Protein AF-A0A1F9XHT3-F1 (afdb_monomer_lite)

Sequence (88 aa):
MNIIIEGYLNKFVEEFDLDKIEKDINFEKFCHYSILKNELSFFDDNDLNEVSIGKNKGIDGICISVNGHIITNIQAEFFCQFDLKLTA

Radius of gyration: 14.97 Å; chains: 1; bounding box: 38×31×36 Å

Structure (mmCIF, N/CA/C/O backbone):
data_AF-A0A1F9XHT3-F1
#
_entry.id   AF-A0A1F9XHT3-F1
#
loop_
_atom_site.group_PDB
_atom_site.id
_atom_site.type_symbol
_atom_site.label_atom_id
_atom_site.label_alt_id
_atom_site.label_comp_id
_atom_site.label_asym_id
_atom_site.label_entity_id
_atom_site.label_seq_id
_atom_site.pdbx_PDB_ins_code
_atom_site.Cartn_x
_atom_site.Cartn_y
_atom_site.Cartn_z
_atom_site.occupancy
_atom_site.B_iso_or_equiv
_atom_site.auth_seq_id
_atom_site.auth_comp_id
_atom_site.auth_asym_id
_atom_site.auth_atom_id
_atom_site.pdbx_PDB_model_num
ATOM 1 N N . MET A 1 1 ? -7.935 14.105 7.222 1.00 75.50 1 MET A N 1
ATOM 2 C CA . MET A 1 1 ? -8.206 13.274 6.028 1.00 75.50 1 MET A CA 1
ATOM 3 C C . MET A 1 1 ? -9.636 13.530 5.573 1.00 75.50 1 MET A C 1
ATOM 5 O O . MET A 1 1 ? -10.462 13.826 6.425 1.00 75.50 1 MET A O 1
ATOM 9 N N . ASN A 1 2 ? -9.931 13.510 4.272 1.00 93.69 2 ASN A N 1
ATOM 10 C CA . ASN A 1 2 ? -11.311 13.684 3.801 1.00 93.69 2 ASN A CA 1
ATOM 11 C C . ASN A 1 2 ? -12.111 12.375 3.979 1.00 93.69 2 ASN A C 1
ATOM 13 O O . ASN A 1 2 ? -11.530 11.292 3.994 1.00 93.69 2 ASN A O 1
ATOM 17 N N . ILE A 1 3 ? -13.441 12.488 4.062 1.00 95.06 3 ILE A N 1
ATOM 18 C CA . ILE A 1 3 ? -14.352 11.362 4.335 1.00 95.06 3 ILE A CA 1
ATOM 19 C C . ILE A 1 3 ? -14.264 10.219 3.312 1.00 95.06 3 ILE A C 1
ATOM 21 O O . ILE A 1 3 ? -14.509 9.067 3.650 1.00 95.06 3 ILE A O 1
ATOM 25 N N . ILE A 1 4 ? -13.899 10.524 2.064 1.00 95.00 4 ILE A N 1
ATOM 26 C CA . ILE A 1 4 ? -13.770 9.526 0.998 1.00 95.00 4 ILE A CA 1
ATOM 27 C C . ILE A 1 4 ? -12.524 8.675 1.243 1.00 95.00 4 ILE A C 1
ATOM 29 O O . ILE A 1 4 ? -12.622 7.452 1.287 1.00 95.00 4 ILE A O 1
ATOM 33 N N . ILE A 1 5 ? -11.370 9.318 1.451 1.00 93.38 5 ILE A N 1
ATOM 34 C CA . ILE A 1 5 ? -10.105 8.626 1.741 1.00 93.38 5 ILE A CA 1
ATOM 35 C C . ILE A 1 5 ? -10.234 7.816 3.033 1.00 93.38 5 ILE A C 1
ATOM 37 O O . ILE A 1 5 ? -9.802 6.673 3.092 1.00 93.38 5 ILE A O 1
ATOM 41 N N . GLU A 1 6 ? -10.887 8.377 4.050 1.00 94.56 6 GLU A N 1
ATOM 42 C CA . GLU A 1 6 ? -11.138 7.675 5.308 1.00 94.56 6 GLU A CA 1
ATOM 43 C C . GLU A 1 6 ? -12.043 6.450 5.129 1.00 94.56 6 GLU A C 1
ATOM 45 O O . GLU A 1 6 ? -11.769 5.399 5.701 1.00 94.56 6 GLU A O 1
ATOM 50 N N . GLY A 1 7 ? -13.064 6.539 4.274 1.00 96.25 7 GLY A N 1
ATOM 51 C CA . GLY A 1 7 ? -13.894 5.393 3.911 1.00 96.25 7 GLY A CA 1
ATOM 52 C C . GLY A 1 7 ? -13.113 4.281 3.205 1.00 96.25 7 GLY A C 1
ATOM 53 O O . GLY A 1 7 ? -13.323 3.109 3.514 1.00 96.25 7 GLY A O 1
ATOM 54 N N . TYR A 1 8 ? -12.205 4.626 2.287 1.00 95.56 8 TYR A N 1
ATOM 55 C CA . TYR A 1 8 ? -11.350 3.638 1.620 1.00 95.56 8 TYR A CA 1
ATOM 56 C C . TYR A 1 8 ? -10.331 3.016 2.571 1.00 95.56 8 TYR A C 1
ATOM 58 O O . TYR A 1 8 ? -10.193 1.796 2.580 1.00 95.56 8 TYR A O 1
ATOM 66 N N . LEU A 1 9 ? -9.686 3.825 3.416 1.00 95.19 9 LEU A N 1
ATOM 67 C CA . LEU A 1 9 ? -8.746 3.328 4.416 1.00 95.19 9 LEU A CA 1
ATOM 68 C C . LEU A 1 9 ? -9.424 2.358 5.388 1.00 95.19 9 LEU A C 1
ATOM 70 O O . LEU A 1 9 ? -8.873 1.306 5.678 1.00 95.19 9 LEU A O 1
ATOM 74 N N . ASN A 1 10 ? -10.627 2.680 5.869 1.00 95.31 10 ASN A N 1
ATOM 75 C CA . ASN A 1 10 ? -11.344 1.803 6.795 1.00 95.31 10 ASN A CA 1
ATOM 76 C C . ASN A 1 10 ? -11.687 0.453 6.155 1.00 95.31 10 ASN A C 1
ATOM 78 O O . ASN A 1 10 ? -11.514 -0.577 6.797 1.00 95.31 10 ASN A O 1
ATOM 82 N N . LYS A 1 11 ? -12.121 0.453 4.888 1.00 95.19 11 LYS A N 1
ATOM 83 C CA . LYS A 1 11 ? -12.360 -0.789 4.139 1.00 95.19 11 LYS A CA 1
ATOM 84 C C . LYS A 1 11 ? -11.082 -1.599 3.972 1.00 95.19 11 LYS A C 1
ATOM 86 O O . LYS A 1 11 ? -11.103 -2.791 4.223 1.00 95.19 11 LYS A O 1
ATOM 91 N N . PHE A 1 12 ? -9.985 -0.941 3.605 1.00 93.25 12 PHE A N 1
ATOM 92 C CA . PHE A 1 12 ? -8.677 -1.573 3.476 1.00 93.25 12 PHE A CA 1
ATOM 93 C C . PHE A 1 12 ? -8.224 -2.214 4.797 1.00 93.25 12 PHE A C 1
ATOM 95 O O . PHE A 1 12 ? -7.840 -3.373 4.827 1.00 93.25 12 PHE A O 1
ATOM 102 N N . VAL A 1 13 ? -8.339 -1.496 5.915 1.00 94.44 13 VAL A N 1
ATOM 103 C CA . VAL A 1 13 ? -7.993 -2.024 7.244 1.00 94.44 13 VAL A CA 1
ATOM 104 C C . VAL A 1 13 ? -8.840 -3.243 7.615 1.00 94.44 13 VAL A C 1
ATOM 106 O O . VAL A 1 13 ? -8.325 -4.175 8.220 1.00 94.44 13 VAL A O 1
ATOM 109 N N . GLU A 1 14 ? -10.122 -3.256 7.249 1.00 94.56 14 GLU A N 1
ATOM 110 C CA . GLU A 1 14 ? -11.013 -4.397 7.491 1.00 94.56 14 GLU A CA 1
ATOM 111 C C . GLU A 1 14 ? -10.727 -5.588 6.571 1.00 94.56 14 GLU A C 1
ATOM 113 O O . GLU A 1 14 ? -10.754 -6.725 7.029 1.00 94.56 14 GLU A O 1
ATOM 118 N N . GLU A 1 15 ? -10.443 -5.340 5.294 1.00 92.44 15 GLU A N 1
ATOM 119 C CA . GLU A 1 15 ? -10.152 -6.370 4.289 1.00 92.44 15 GLU A CA 1
ATOM 120 C C . GLU A 1 15 ? -8.851 -7.123 4.593 1.00 92.44 15 GLU A C 1
ATOM 122 O O . GLU A 1 15 ? -8.790 -8.338 4.425 1.00 92.44 15 GLU A O 1
ATOM 127 N N . PHE A 1 16 ? -7.847 -6.412 5.108 1.00 90.06 16 PHE A N 1
ATOM 128 C CA . PHE A 1 16 ? -6.534 -6.961 5.452 1.00 90.06 16 PHE A CA 1
ATOM 129 C C . PHE A 1 16 ? -6.384 -7.335 6.937 1.00 90.06 16 PHE A C 1
ATOM 131 O O . PHE A 1 16 ? -5.276 -7.651 7.367 1.00 90.06 16 PHE A O 1
ATOM 138 N N . ASP A 1 17 ? -7.470 -7.284 7.718 1.00 91.19 17 ASP A N 1
ATOM 139 C CA . ASP A 1 17 ? -7.493 -7.582 9.163 1.00 91.19 17 ASP A CA 1
ATOM 140 C C . ASP A 1 17 ? -6.384 -6.852 9.957 1.00 91.19 17 ASP A C 1
ATOM 142 O O . ASP A 1 17 ? -5.682 -7.423 10.793 1.00 91.19 17 ASP A O 1
ATOM 146 N N . LEU A 1 18 ? -6.184 -5.563 9.654 1.00 90.44 18 LEU A N 1
ATOM 147 C CA . LEU A 1 18 ? -5.142 -4.732 10.266 1.00 90.44 18 LEU A CA 1
ATOM 148 C C . LEU A 1 18 ? -5.614 -4.110 11.590 1.00 90.44 18 LEU A C 1
ATOM 150 O O . LEU A 1 18 ? -6.798 -3.820 11.790 1.00 90.44 18 LEU A O 1
ATOM 154 N N . ASP A 1 19 ? -4.668 -3.814 12.486 1.00 91.38 19 ASP A N 1
ATOM 155 C CA . ASP A 1 19 ? -4.974 -3.129 13.744 1.00 91.38 19 ASP A CA 1
ATOM 156 C C . ASP A 1 19 ? -5.449 -1.691 13.478 1.00 91.38 19 ASP A C 1
ATOM 158 O O . ASP A 1 19 ? -4.700 -0.834 13.005 1.00 91.38 19 ASP A O 1
ATOM 162 N N . LYS A 1 20 ? -6.707 -1.404 13.828 1.00 89.06 20 LYS A N 1
ATOM 163 C CA . LYS A 1 20 ? -7.348 -0.090 13.658 1.00 89.06 20 LYS A CA 1
ATOM 164 C C . LYS A 1 20 ? -6.670 1.027 14.464 1.00 89.06 20 LYS A C 1
ATOM 166 O O . LYS A 1 20 ? -6.893 2.199 14.156 1.00 89.06 20 LYS A O 1
ATOM 171 N N . ILE A 1 21 ? -5.873 0.694 15.482 1.00 91.12 21 ILE A N 1
ATOM 172 C CA . ILE A 1 21 ? -5.134 1.665 16.303 1.00 91.12 21 ILE A CA 1
ATOM 173 C C . ILE A 1 21 ? -3.989 2.298 15.497 1.00 91.12 21 ILE A C 1
ATOM 175 O O . ILE A 1 21 ? -3.709 3.488 15.654 1.00 91.12 21 ILE A O 1
ATOM 179 N N . GLU A 1 22 ? -3.374 1.553 14.578 1.00 89.31 22 GLU A N 1
ATOM 180 C CA . GLU A 1 22 ? -2.200 1.984 13.809 1.00 89.31 22 GLU A CA 1
ATOM 181 C C . GLU A 1 22 ? -2.568 2.786 12.545 1.00 89.31 22 GLU A C 1
ATOM 183 O O . GLU A 1 22 ? -2.110 2.501 11.440 1.00 89.31 22 GLU A O 1
ATOM 188 N N . LYS A 1 23 ? -3.417 3.813 12.683 1.00 89.44 23 LYS A N 1
ATOM 189 C CA . LYS A 1 23 ? -3.993 4.550 11.539 1.00 89.44 23 LYS A CA 1
ATOM 190 C C . LYS A 1 23 ? -2.952 5.112 10.564 1.00 89.44 23 LYS A C 1
ATOM 192 O O . LYS A 1 23 ? -3.161 5.013 9.358 1.00 89.44 23 LYS A O 1
ATOM 197 N N . ASP A 1 24 ? -1.865 5.691 11.069 1.00 87.31 24 ASP A N 1
ATOM 198 C CA . ASP A 1 24 ? -0.830 6.308 10.229 1.00 87.31 24 ASP A CA 1
ATOM 199 C C . ASP A 1 24 ? -0.073 5.245 9.415 1.00 87.31 24 ASP A C 1
ATOM 201 O O . ASP A 1 24 ? 0.064 5.370 8.201 1.00 87.31 24 ASP A O 1
ATOM 205 N N . ILE A 1 25 ? 0.304 4.136 10.059 1.00 86.50 25 ILE A N 1
ATOM 206 C CA . ILE A 1 25 ? 0.946 2.983 9.410 1.00 86.50 25 ILE A CA 1
ATOM 207 C C . ILE A 1 25 ? 0.014 2.355 8.368 1.00 86.50 25 ILE A C 1
ATOM 209 O O . ILE A 1 25 ? 0.427 2.048 7.250 1.00 86.50 25 ILE A O 1
ATOM 213 N N . ASN A 1 26 ? -1.260 2.178 8.713 1.00 90.25 26 ASN A N 1
ATOM 214 C CA . ASN A 1 26 ? -2.249 1.626 7.795 1.00 90.25 26 ASN A CA 1
ATOM 215 C C . ASN A 1 26 ? -2.477 2.539 6.593 1.00 90.25 26 ASN A C 1
ATOM 217 O O . ASN A 1 26 ? -2.710 2.048 5.492 1.00 90.25 26 ASN A O 1
ATOM 221 N N . PHE A 1 27 ? -2.400 3.855 6.789 1.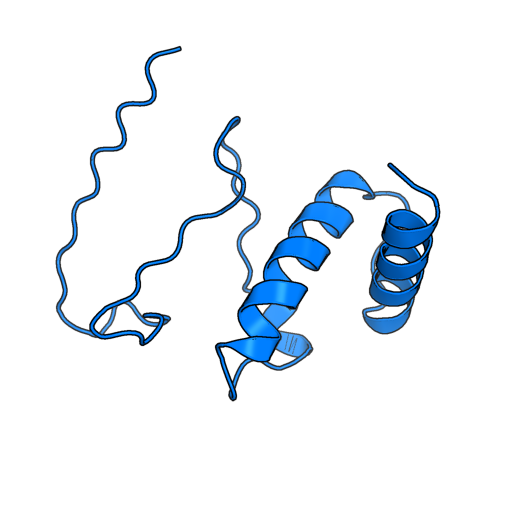00 89.88 27 PHE A N 1
ATOM 222 C CA . PHE A 1 27 ? -2.493 4.811 5.697 1.00 89.88 27 PHE A CA 1
ATOM 223 C C . PHE A 1 27 ? -1.302 4.696 4.739 1.00 89.88 27 PHE A C 1
ATOM 225 O O . PHE A 1 27 ? -1.507 4.685 3.526 1.00 89.88 27 PHE A O 1
ATOM 232 N N . GLU A 1 28 ? -0.080 4.527 5.251 1.00 85.81 28 GLU A N 1
ATOM 233 C CA . GLU A 1 28 ? 1.094 4.266 4.406 1.00 85.81 28 GLU A CA 1
ATOM 234 C C . GLU A 1 28 ? 0.956 2.951 3.627 1.00 85.81 28 GLU A C 1
ATOM 236 O O . GLU A 1 28 ? 1.115 2.931 2.403 1.00 85.81 28 GLU A O 1
ATOM 241 N N . LYS A 1 29 ? 0.566 1.864 4.306 1.00 86.56 29 LYS A N 1
ATOM 242 C CA . LYS A 1 29 ? 0.290 0.566 3.666 1.00 86.56 29 LYS A CA 1
ATOM 243 C C . LYS A 1 29 ? -0.782 0.678 2.580 1.00 86.56 29 LYS A C 1
ATOM 245 O O . LYS A 1 29 ? -0.599 0.141 1.491 1.00 86.56 29 LYS A O 1
ATOM 250 N N . PHE A 1 30 ? -1.862 1.412 2.844 1.00 89.50 30 PHE A N 1
ATOM 251 C CA . PHE A 1 30 ? -2.938 1.668 1.886 1.00 89.50 30 PHE A CA 1
ATOM 252 C C . PHE A 1 30 ? -2.437 2.406 0.637 1.00 89.50 30 PHE A C 1
ATOM 254 O O . PHE A 1 30 ? -2.763 2.012 -0.488 1.00 89.50 30 PHE A O 1
ATOM 261 N N . CYS A 1 31 ? -1.632 3.457 0.816 1.00 86.12 31 CYS A N 1
ATOM 262 C CA . CYS A 1 31 ? -1.044 4.211 -0.289 1.00 86.12 31 CYS A CA 1
ATOM 263 C C . CYS A 1 31 ? -0.146 3.323 -1.156 1.00 86.12 31 CYS A C 1
ATOM 265 O O . CYS A 1 31 ? -0.298 3.304 -2.378 1.00 86.12 31 CYS A O 1
ATOM 267 N N . HIS A 1 32 ? 0.744 2.548 -0.533 1.00 82.62 32 HIS A N 1
ATOM 268 C CA . HIS A 1 32 ? 1.618 1.627 -1.254 1.00 82.62 32 HIS A CA 1
ATOM 269 C C . HIS A 1 32 ? 0.834 0.535 -1.979 1.00 82.62 32 HIS A C 1
ATOM 271 O O . HIS A 1 32 ? 1.041 0.341 -3.175 1.00 82.62 32 HIS A O 1
ATOM 277 N N . TYR A 1 33 ? -0.114 -0.118 -1.304 1.00 85.31 33 TYR A N 1
ATOM 278 C CA . TYR A 1 33 ? -0.964 -1.145 -1.906 1.00 85.31 33 TYR A CA 1
ATOM 279 C C . TYR A 1 33 ? -1.711 -0.615 -3.137 1.00 85.31 33 TYR A C 1
ATOM 281 O O . TYR A 1 33 ? -1.702 -1.245 -4.192 1.00 85.31 33 TYR A O 1
ATOM 289 N N . SER A 1 34 ? -2.293 0.584 -3.037 1.00 84.56 34 SER A N 1
ATOM 290 C CA . SER A 1 34 ? -3.061 1.203 -4.128 1.00 84.56 34 SER A CA 1
ATOM 291 C C . SER A 1 34 ? -2.228 1.464 -5.389 1.00 84.56 34 SER A C 1
ATOM 293 O O . SER A 1 34 ? -2.770 1.471 -6.496 1.00 84.56 34 SER A O 1
ATOM 295 N N . ILE A 1 35 ? -0.919 1.684 -5.234 1.00 80.38 35 ILE A N 1
ATOM 296 C CA . ILE A 1 35 ? 0.017 1.862 -6.351 1.00 80.38 35 ILE A CA 1
ATOM 297 C C . ILE A 1 35 ? 0.475 0.491 -6.858 1.00 80.38 35 ILE A C 1
ATOM 299 O O . ILE A 1 35 ? 0.336 0.182 -8.040 1.00 80.38 35 ILE A O 1
ATOM 303 N N . LEU A 1 36 ? 0.989 -0.349 -5.959 1.00 79.75 36 LEU A N 1
ATOM 304 C CA . LEU A 1 36 ? 1.643 -1.607 -6.309 1.00 79.75 36 LEU A CA 1
ATOM 305 C C . LEU A 1 36 ? 0.673 -2.624 -6.907 1.00 79.75 36 LEU A C 1
ATOM 307 O O . LEU A 1 36 ? 1.029 -3.263 -7.888 1.00 79.75 36 LEU A O 1
ATOM 311 N N . LYS A 1 37 ? -0.564 -2.728 -6.408 1.00 79.44 37 LYS A N 1
ATOM 312 C CA . LYS A 1 37 ? -1.556 -3.687 -6.927 1.00 79.44 37 LYS A CA 1
ATOM 313 C C . LYS A 1 37 ? -1.874 -3.475 -8.410 1.00 79.44 37 LYS A C 1
ATOM 315 O O . LYS A 1 37 ? -2.166 -4.431 -9.122 1.00 79.44 37 LYS A O 1
ATOM 320 N N . ASN A 1 38 ? -1.824 -2.225 -8.873 1.00 76.38 38 ASN A N 1
ATOM 321 C CA . ASN A 1 38 ? -2.103 -1.881 -10.267 1.00 76.38 38 ASN A CA 1
ATOM 322 C C . ASN A 1 38 ? -0.892 -2.096 -11.183 1.00 76.38 38 ASN A C 1
ATOM 324 O O . ASN A 1 38 ? -1.063 -2.430 -12.353 1.00 76.38 38 ASN A O 1
ATOM 328 N N . GLU A 1 39 ? 0.320 -1.916 -10.659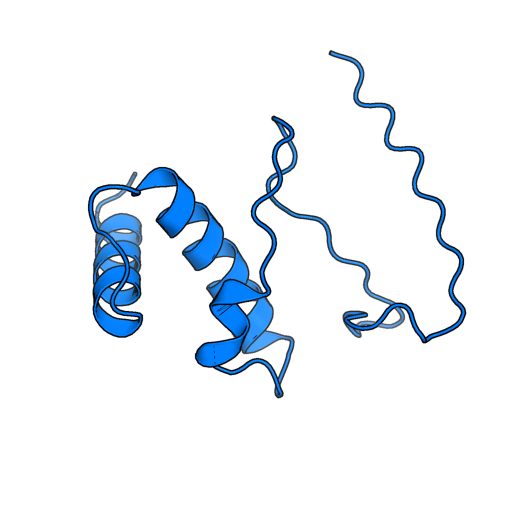 1.00 74.75 39 GLU A N 1
ATOM 329 C CA . GLU A 1 39 ? 1.559 -1.970 -11.444 1.00 74.75 39 GLU A CA 1
ATOM 330 C C . GLU A 1 39 ? 2.235 -3.352 -11.408 1.00 74.75 39 GLU A C 1
ATOM 332 O O . GLU A 1 39 ? 2.934 -3.747 -12.343 1.00 74.75 39 GLU A O 1
ATOM 337 N N . LEU A 1 40 ? 2.018 -4.118 -10.338 1.00 74.06 40 LEU A N 1
ATOM 338 C CA . LEU A 1 40 ? 2.620 -5.423 -10.095 1.00 74.06 40 LEU A CA 1
ATOM 339 C C . LEU A 1 40 ? 1.543 -6.505 -10.130 1.00 74.06 40 LEU A C 1
ATOM 341 O O . LEU A 1 40 ? 0.909 -6.824 -9.131 1.00 74.06 40 LEU A O 1
ATOM 345 N N . SER A 1 41 ? 1.376 -7.123 -11.296 1.00 70.75 41 SER A N 1
ATOM 346 C CA . SER A 1 41 ? 0.408 -8.214 -11.507 1.00 70.75 41 SER A CA 1
ATOM 347 C C . SER A 1 41 ? 0.590 -9.437 -10.592 1.00 70.75 41 SER A C 1
ATOM 349 O O . SER A 1 41 ? -0.338 -10.232 -10.460 1.00 70.75 41 SER A O 1
ATOM 351 N N . PHE A 1 42 ? 1.762 -9.596 -9.974 1.00 71.62 42 PHE A N 1
ATOM 352 C CA . PHE A 1 42 ? 2.071 -10.665 -9.022 1.00 71.62 42 PHE A CA 1
ATOM 353 C C . PHE A 1 42 ? 1.913 -10.250 -7.556 1.00 71.62 42 PHE A C 1
ATOM 355 O O . PHE A 1 42 ? 2.053 -11.112 -6.702 1.00 71.62 42 PHE A O 1
ATOM 362 N N . PHE A 1 43 ? 1.656 -8.969 -7.273 1.00 72.50 43 PHE A N 1
ATOM 363 C CA . PHE A 1 43 ? 1.524 -8.473 -5.908 1.00 72.50 43 PHE A CA 1
ATOM 364 C C . PHE A 1 43 ? 0.167 -8.895 -5.341 1.00 72.50 43 PHE A C 1
ATOM 366 O O . PHE A 1 43 ? -0.902 -8.416 -5.758 1.00 72.50 43 PHE A O 1
ATOM 373 N N . ASP A 1 44 ? 0.210 -9.857 -4.431 1.00 71.06 44 ASP A N 1
ATOM 374 C CA . ASP A 1 44 ? -0.969 -10.403 -3.784 1.00 71.06 44 ASP A CA 1
ATOM 375 C C . ASP A 1 44 ? -1.215 -9.750 -2.418 1.00 71.06 44 ASP A C 1
ATOM 377 O O . ASP A 1 44 ? -0.519 -8.831 -1.986 1.00 71.06 44 ASP A O 1
ATOM 381 N N . ASP A 1 45 ? -2.292 -10.168 -1.764 1.00 70.12 45 ASP A N 1
ATOM 382 C CA . ASP A 1 45 ? -2.707 -9.560 -0.505 1.00 70.12 45 ASP A CA 1
ATOM 383 C C . ASP A 1 45 ? -1.792 -9.987 0.667 1.00 70.12 45 ASP A C 1
ATOM 385 O O . ASP A 1 45 ? -1.721 -9.299 1.687 1.00 70.12 45 ASP A O 1
ATOM 389 N N . ASN A 1 46 ? -1.040 -11.084 0.510 1.00 69.06 46 ASN A N 1
ATOM 390 C CA . ASN A 1 46 ? -0.068 -11.582 1.487 1.00 69.06 46 ASN A CA 1
ATOM 391 C C . ASN A 1 46 ? 1.245 -10.783 1.445 1.00 69.06 46 ASN A C 1
ATOM 393 O O . ASN A 1 46 ? 1.916 -10.654 2.475 1.00 69.06 46 ASN A O 1
ATOM 397 N N . ASP A 1 47 ? 1.569 -10.193 0.294 1.00 69.31 47 ASP A N 1
ATOM 398 C CA . ASP A 1 47 ? 2.771 -9.379 0.080 1.00 69.31 47 ASP A CA 1
ATOM 399 C C . ASP A 1 47 ? 2.709 -8.010 0.784 1.00 69.31 47 ASP A C 1
ATOM 401 O O . ASP A 1 47 ? 3.704 -7.284 0.855 1.00 69.31 47 ASP A O 1
ATOM 405 N N . LEU A 1 48 ? 1.561 -7.635 1.368 1.00 74.31 48 LEU A N 1
ATOM 406 C CA . LEU A 1 48 ? 1.405 -6.355 2.066 1.00 74.31 48 LEU A CA 1
ATOM 407 C C . LEU A 1 48 ? 2.413 -6.181 3.215 1.00 74.31 48 LEU A C 1
ATOM 409 O O . LEU A 1 48 ? 2.845 -5.066 3.505 1.00 74.31 48 LEU A O 1
ATOM 413 N N . ASN A 1 49 ? 2.813 -7.279 3.858 1.00 69.62 49 ASN A N 1
ATOM 414 C CA . ASN A 1 49 ? 3.813 -7.253 4.927 1.00 69.62 49 ASN A CA 1
ATOM 415 C C . ASN A 1 49 ? 5.250 -7.078 4.412 1.00 69.62 49 ASN A C 1
ATOM 417 O O . ASN A 1 49 ? 6.132 -6.724 5.195 1.00 69.62 49 ASN A O 1
ATOM 421 N N . GLU A 1 50 ? 5.492 -7.297 3.119 1.00 68.00 50 GLU A N 1
ATOM 422 C CA . GLU A 1 50 ? 6.789 -7.055 2.477 1.00 68.00 50 GLU A CA 1
ATOM 423 C C . GLU A 1 50 ? 6.975 -5.581 2.093 1.00 68.00 50 GLU A C 1
ATOM 425 O O . GLU A 1 50 ? 8.097 -5.117 1.864 1.00 68.00 50 GLU A O 1
ATOM 430 N N . VAL A 1 51 ? 5.883 -4.813 2.074 1.00 69.44 51 VAL A N 1
ATOM 431 C CA . VAL A 1 51 ? 5.920 -3.375 1.834 1.00 69.44 51 VAL A CA 1
ATOM 432 C C . VAL A 1 51 ? 6.546 -2.674 3.035 1.00 69.44 51 VAL A C 1
ATOM 434 O O . VAL A 1 51 ? 5.934 -2.493 4.089 1.00 69.44 51 VAL A O 1
ATOM 437 N N . SER A 1 52 ? 7.788 -2.238 2.852 1.00 66.94 52 SER A N 1
ATOM 438 C CA . SER A 1 52 ? 8.507 -1.458 3.852 1.00 66.94 52 SER A CA 1
ATOM 439 C C . SER A 1 52 ? 7.888 -0.068 4.009 1.00 66.94 52 SER A C 1
ATOM 441 O O . SER A 1 52 ? 7.914 0.752 3.093 1.00 66.94 52 SER A O 1
ATOM 443 N N . ILE A 1 53 ? 7.374 0.195 5.205 1.00 68.38 53 ILE A N 1
ATOM 444 C CA . ILE A 1 53 ? 7.078 1.530 5.725 1.00 68.38 53 ILE A CA 1
ATOM 445 C C . ILE A 1 53 ? 8.388 2.070 6.318 1.00 68.38 53 ILE A C 1
ATOM 447 O O . ILE A 1 53 ? 8.940 1.524 7.277 1.00 68.38 53 ILE A O 1
ATOM 451 N N . GLY A 1 54 ? 9.011 3.043 5.659 1.00 65.31 54 GLY A N 1
ATOM 452 C CA . GLY A 1 54 ? 10.327 3.544 6.062 1.00 65.31 54 GLY A CA 1
ATOM 453 C C . GLY A 1 54 ? 10.345 4.108 7.494 1.00 65.31 54 GLY A C 1
ATOM 454 O O . GLY A 1 54 ? 9.319 4.372 8.105 1.00 65.31 54 GLY A O 1
ATOM 455 N N . LYS A 1 55 ? 11.540 4.339 8.057 1.00 65.19 55 LYS A N 1
ATOM 456 C CA . LYS A 1 55 ? 11.695 5.036 9.359 1.00 65.19 55 LYS A CA 1
ATOM 457 C C . LYS A 1 55 ? 12.038 6.523 9.224 1.00 65.19 55 LYS A C 1
ATOM 459 O O . LYS A 1 55 ? 12.114 7.234 10.226 1.00 65.19 55 LYS A O 1
ATOM 464 N N . ASN A 1 56 ? 12.322 6.978 8.004 1.00 64.81 56 ASN A N 1
ATOM 465 C CA . ASN A 1 56 ? 12.827 8.319 7.733 1.00 64.81 56 ASN A CA 1
ATOM 466 C C . ASN A 1 56 ? 11.677 9.270 7.410 1.00 64.81 56 ASN A C 1
ATOM 468 O O . ASN A 1 56 ? 10.757 8.918 6.686 1.00 64.81 56 ASN A 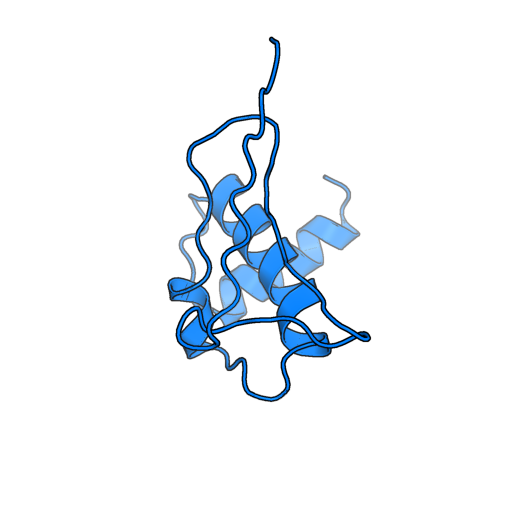O 1
ATOM 472 N N . LYS A 1 57 ? 11.754 10.498 7.923 1.00 61.53 57 LYS A N 1
ATOM 473 C CA . LYS A 1 57 ? 10.734 11.523 7.686 1.00 61.53 57 LYS A CA 1
ATOM 474 C C . LYS A 1 57 ? 10.941 12.183 6.325 1.00 61.53 57 LYS A C 1
ATOM 476 O O . LYS A 1 57 ? 12.062 12.572 6.003 1.00 61.53 57 LYS A O 1
ATOM 481 N N . GLY A 1 58 ? 9.854 12.370 5.579 1.00 63.06 58 GLY A N 1
ATOM 482 C CA . GLY A 1 58 ? 9.825 13.165 4.345 1.00 63.06 58 GLY A CA 1
ATOM 483 C C . GLY A 1 58 ? 9.920 12.369 3.042 1.00 63.06 58 GLY A C 1
ATOM 484 O O . GLY A 1 58 ? 9.750 12.960 1.980 1.00 63.06 58 GLY A O 1
ATOM 485 N N . ILE A 1 59 ? 10.155 11.055 3.108 1.00 67.94 59 ILE A N 1
ATOM 486 C CA . ILE A 1 59 ? 10.006 10.136 1.974 1.00 67.94 59 IL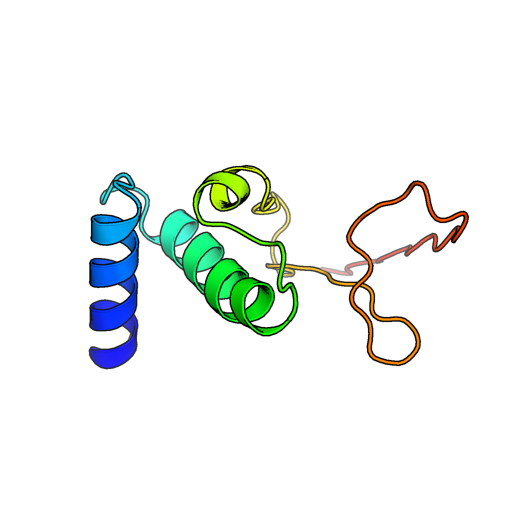E A CA 1
ATOM 487 C C . ILE A 1 59 ? 9.207 8.933 2.468 1.00 67.94 59 ILE A C 1
ATOM 489 O O . ILE A 1 59 ? 9.750 8.099 3.189 1.00 67.94 59 ILE A O 1
ATOM 493 N N . ASP A 1 60 ? 7.944 8.850 2.056 1.00 65.75 60 ASP A N 1
ATOM 494 C CA . ASP A 1 60 ? 7.038 7.774 2.478 1.00 65.75 60 ASP A CA 1
ATOM 495 C C . ASP A 1 60 ? 7.255 6.490 1.647 1.00 65.75 60 ASP A C 1
ATOM 497 O O . ASP A 1 60 ? 7.026 5.391 2.139 1.00 65.75 60 ASP A O 1
ATOM 501 N N . GLY A 1 61 ? 7.811 6.606 0.428 1.00 67.81 61 GLY A N 1
ATOM 502 C CA . GLY A 1 61 ? 8.190 5.471 -0.421 1.00 67.81 61 GLY A CA 1
ATOM 503 C C . GLY A 1 61 ? 9.114 5.853 -1.586 1.00 67.81 61 GLY A 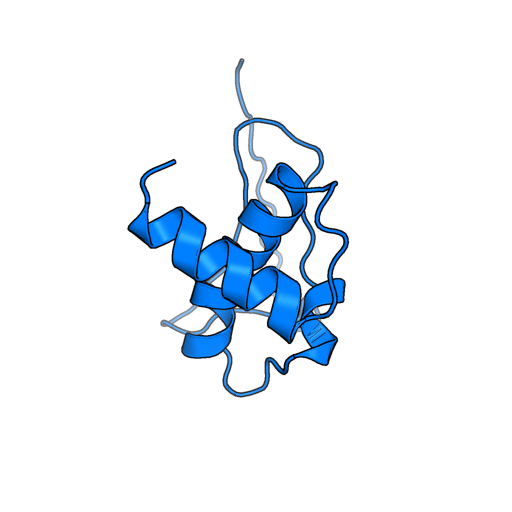C 1
ATOM 504 O O . GLY A 1 61 ? 9.089 6.984 -2.076 1.00 67.81 61 GLY A O 1
ATOM 505 N N . ILE A 1 62 ? 9.943 4.906 -2.042 1.00 73.88 62 ILE A N 1
ATOM 506 C CA . ILE A 1 62 ? 10.787 5.037 -3.241 1.00 73.88 62 ILE A CA 1
ATOM 507 C C . ILE A 1 62 ? 10.604 3.814 -4.140 1.00 73.88 62 ILE A C 1
ATOM 509 O O . ILE A 1 62 ? 10.575 2.682 -3.665 1.00 73.88 62 ILE A O 1
ATOM 513 N N . CYS A 1 63 ? 10.495 4.044 -5.446 1.00 74.06 63 CYS A N 1
ATOM 514 C CA . CYS A 1 63 ? 10.349 3.000 -6.453 1.00 74.06 63 CYS A CA 1
ATOM 515 C C . CYS A 1 63 ? 11.287 3.285 -7.628 1.00 74.06 63 CYS A C 1
ATOM 517 O O . CYS A 1 63 ? 11.455 4.437 -8.033 1.00 74.06 63 CYS A O 1
ATOM 519 N N . ILE A 1 64 ? 11.879 2.231 -8.191 1.00 75.44 64 ILE A N 1
ATOM 520 C CA . ILE A 1 64 ? 12.709 2.306 -9.394 1.00 75.44 64 ILE A CA 1
ATOM 521 C C . ILE A 1 64 ? 11.902 1.741 -10.560 1.00 75.44 64 ILE A C 1
ATOM 523 O O . ILE A 1 64 ? 11.409 0.618 -10.484 1.00 75.44 64 ILE A O 1
ATOM 527 N N . SER A 1 65 ? 11.794 2.511 -11.644 1.00 76.31 65 SER A N 1
ATOM 528 C CA . SER A 1 65 ? 11.205 2.057 -12.905 1.00 76.31 65 SER A CA 1
ATOM 529 C C . SER A 1 65 ? 12.222 2.178 -14.034 1.00 76.31 65 SER A C 1
ATOM 531 O O . SER A 1 65 ? 12.847 3.227 -14.204 1.00 76.31 65 SER A O 1
ATOM 533 N N . VAL A 1 66 ? 12.390 1.106 -14.806 1.00 76.62 66 VAL A N 1
ATOM 534 C CA . VAL A 1 66 ? 13.253 1.065 -15.993 1.00 76.62 66 VAL A CA 1
ATOM 535 C C . VAL A 1 66 ? 12.389 0.685 -17.186 1.00 76.62 66 VAL A C 1
ATOM 537 O O . VAL A 1 66 ? 11.724 -0.347 -17.174 1.00 76.62 66 VAL A O 1
ATOM 540 N N . ASN A 1 67 ? 12.380 1.529 -18.221 1.00 78.00 67 ASN A N 1
ATOM 541 C CA . ASN A 1 67 ? 11.548 1.349 -19.418 1.00 78.00 67 ASN A CA 1
ATOM 542 C C . ASN A 1 67 ? 10.053 1.131 -19.110 1.00 78.00 67 ASN A C 1
ATOM 544 O O . ASN A 1 67 ? 9.380 0.379 -19.807 1.00 78.00 67 ASN A O 1
ATOM 548 N N . GLY A 1 68 ? 9.535 1.781 -18.064 1.00 74.06 68 GLY A N 1
ATOM 549 C CA . GLY A 1 68 ? 8.135 1.656 -17.653 1.00 74.06 68 GLY A CA 1
ATOM 550 C C . GLY A 1 68 ? 7.825 0.426 -16.796 1.00 74.06 68 GLY A C 1
ATOM 551 O O . GLY A 1 68 ? 6.673 0.237 -16.433 1.00 74.06 68 GLY A O 1
ATOM 552 N N . HIS A 1 69 ? 8.824 -0.382 -16.431 1.00 73.12 69 HIS A N 1
ATOM 553 C CA . HIS A 1 69 ? 8.650 -1.535 -15.547 1.00 73.12 69 HIS A CA 1
ATOM 554 C C . HIS A 1 69 ? 9.223 -1.256 -14.159 1.00 73.12 69 HIS A C 1
ATOM 556 O O . HIS A 1 69 ? 10.389 -0.876 -14.037 1.00 73.12 69 HIS A O 1
ATOM 562 N N . ILE A 1 70 ? 8.417 -1.473 -13.115 1.00 77.00 70 ILE A N 1
ATOM 563 C CA . ILE A 1 70 ? 8.866 -1.402 -11.721 1.00 77.00 70 ILE A CA 1
ATOM 564 C C . ILE A 1 70 ? 9.831 -2.554 -11.426 1.00 77.00 70 ILE A C 1
ATOM 566 O O . ILE A 1 70 ? 9.548 -3.714 -11.727 1.00 77.00 70 ILE A O 1
ATOM 570 N N . ILE A 1 71 ? 10.965 -2.228 -10.810 1.00 76.56 71 ILE A N 1
ATOM 571 C CA . ILE A 1 71 ? 11.966 -3.201 -10.380 1.00 76.56 71 ILE A CA 1
ATOM 572 C C . ILE A 1 71 ? 11.668 -3.624 -8.941 1.00 76.56 71 ILE A C 1
ATOM 574 O O . ILE A 1 71 ? 11.768 -2.816 -8.021 1.00 76.56 71 ILE A O 1
ATOM 578 N N . THR A 1 72 ? 11.329 -4.898 -8.747 1.00 72.62 72 THR A N 1
ATOM 579 C CA . THR A 1 72 ? 10.949 -5.461 -7.437 1.00 72.62 72 THR A CA 1
ATOM 580 C C . THR A 1 72 ? 11.978 -6.414 -6.839 1.00 72.62 72 THR A C 1
ATOM 582 O O . THR A 1 72 ? 11.847 -6.805 -5.684 1.00 72.62 72 THR A O 1
ATOM 585 N N . ASN A 1 73 ? 13.021 -6.784 -7.588 1.00 67.44 73 ASN A N 1
ATOM 586 C CA . ASN A 1 73 ? 14.083 -7.667 -7.111 1.00 67.44 73 ASN A CA 1
ATOM 587 C C . ASN A 1 73 ? 15.469 -7.100 -7.463 1.00 67.44 73 ASN A C 1
ATOM 589 O O . ASN A 1 73 ? 15.759 -6.799 -8.620 1.00 67.44 73 ASN A O 1
ATOM 593 N N . ILE A 1 74 ? 16.328 -6.996 -6.445 1.00 60.09 74 ILE A N 1
ATOM 594 C CA . ILE A 1 74 ? 17.719 -6.511 -6.519 1.00 60.09 74 ILE A CA 1
ATOM 595 C C . ILE A 1 74 ? 18.663 -7.506 -7.224 1.00 60.09 74 ILE A C 1
ATOM 597 O O . ILE A 1 74 ? 19.771 -7.139 -7.599 1.00 60.09 74 ILE A O 1
ATOM 601 N N . GLN A 1 75 ? 18.251 -8.758 -7.451 1.00 56.28 75 GLN A N 1
ATOM 602 C CA . GLN A 1 75 ? 19.060 -9.738 -8.191 1.00 56.28 75 GLN A CA 1
ATOM 603 C C . GLN A 1 75 ? 19.255 -9.380 -9.671 1.00 56.28 75 GLN A C 1
ATOM 605 O O . GLN A 1 75 ? 20.144 -9.937 -10.312 1.00 56.28 75 GLN A O 1
ATOM 610 N N . ALA A 1 76 ? 18.474 -8.448 -10.221 1.00 44.94 76 ALA A N 1
ATOM 611 C CA . ALA A 1 76 ? 18.852 -7.797 -11.465 1.00 44.94 76 ALA A CA 1
ATOM 612 C C . ALA A 1 76 ? 20.049 -6.883 -11.163 1.00 44.94 76 AL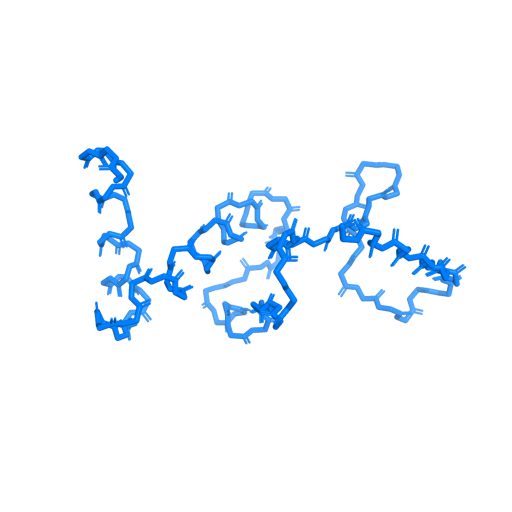A A C 1
ATOM 614 O O . ALA A 1 76 ? 19.895 -5.936 -10.400 1.00 44.94 76 ALA A O 1
ATOM 615 N N . GLU A 1 77 ? 21.226 -7.180 -11.725 1.00 38.41 77 GLU A N 1
ATOM 616 C CA . GLU A 1 77 ? 22.493 -6.442 -11.570 1.00 38.41 77 GLU A CA 1
ATOM 617 C C . GLU A 1 77 ? 22.403 -4.968 -12.033 1.00 38.41 77 GLU A C 1
ATOM 619 O O . GLU A 1 77 ? 23.041 -4.538 -12.990 1.00 38.41 77 GLU A O 1
ATOM 624 N N . PHE A 1 78 ? 21.611 -4.159 -11.341 1.00 41.53 78 PHE A N 1
ATOM 625 C CA . PHE A 1 78 ? 21.520 -2.719 -11.497 1.00 41.53 78 PHE A CA 1
ATOM 626 C C . PHE A 1 78 ? 22.021 -2.088 -10.203 1.00 41.53 78 PHE A C 1
ATOM 628 O O . PHE A 1 78 ? 21.282 -1.877 -9.243 1.00 41.53 78 PHE A O 1
ATOM 635 N N . PHE A 1 79 ? 23.318 -1.780 -10.176 1.00 34.62 79 PHE A N 1
ATOM 636 C CA . PHE A 1 79 ? 23.909 -0.928 -9.149 1.00 34.62 79 PHE A CA 1
ATOM 637 C C . PHE A 1 79 ? 23.428 0.515 -9.355 1.00 34.62 79 PHE A C 1
ATOM 639 O O . PHE A 1 79 ? 24.080 1.322 -10.013 1.00 34.62 79 PHE A O 1
ATOM 646 N N . CYS A 1 80 ? 22.277 0.850 -8.778 1.00 38.84 80 CYS A N 1
ATOM 647 C CA . CYS A 1 80 ? 21.881 2.235 -8.555 1.00 38.84 80 CYS A CA 1
ATOM 648 C C . CYS A 1 80 ? 22.183 2.603 -7.099 1.00 38.84 80 CYS A C 1
ATOM 650 O O . CYS A 1 80 ? 21.392 2.338 -6.196 1.00 38.84 80 CYS A O 1
ATOM 652 N N . GLN A 1 81 ? 23.342 3.220 -6.864 1.00 37.56 81 GLN A N 1
ATOM 653 C CA . GLN A 1 81 ? 23.627 3.878 -5.592 1.00 37.56 81 GLN A CA 1
ATOM 654 C C . GLN A 1 81 ? 22.931 5.244 -5.586 1.00 37.56 81 GLN A C 1
ATOM 656 O O . GLN A 1 81 ? 23.361 6.175 -6.266 1.00 37.56 81 GLN A O 1
ATOM 661 N N . PHE A 1 82 ? 21.835 5.356 -4.836 1.00 44.59 82 PHE A N 1
ATOM 662 C CA . PHE A 1 82 ? 21.161 6.629 -4.592 1.00 44.59 82 PHE A CA 1
ATOM 663 C C . PHE A 1 82 ? 21.714 7.269 -3.313 1.00 44.59 82 PHE A C 1
ATOM 665 O O . PHE A 1 82 ? 21.289 6.933 -2.210 1.00 44.59 82 PHE A O 1
ATOM 672 N N . ASP A 1 83 ? 22.637 8.222 -3.453 1.00 37.94 83 ASP A N 1
ATOM 673 C CA . ASP A 1 83 ? 23.017 9.123 -2.357 1.00 37.94 83 ASP A CA 1
ATOM 674 C C . ASP A 1 83 ? 21.943 10.215 -2.201 1.00 37.94 83 ASP A C 1
ATOM 676 O O . ASP A 1 83 ? 22.079 11.347 -2.675 1.00 37.94 83 ASP A O 1
ATOM 680 N N . LEU A 1 84 ? 20.836 9.876 -1.538 1.00 45.69 84 LEU A N 1
ATOM 681 C CA . LEU A 1 84 ? 19.827 10.854 -1.125 1.00 45.69 84 LEU A CA 1
ATOM 682 C C . LEU A 1 84 ? 20.367 11.674 0.054 1.00 45.69 84 LEU A C 1
ATOM 684 O O . LEU A 1 84 ? 20.173 11.339 1.222 1.00 45.69 84 LEU A O 1
ATOM 688 N N . LYS A 1 85 ? 21.045 12.785 -0.248 1.00 37.56 85 LYS A N 1
ATOM 689 C CA . LYS A 1 85 ? 21.306 13.838 0.742 1.00 37.56 85 LYS A CA 1
ATOM 690 C C . LYS A 1 85 ? 20.021 14.625 0.984 1.00 37.56 85 LYS A C 1
ATOM 692 O O . LYS A 1 85 ? 19.768 15.629 0.326 1.00 37.56 85 LYS A O 1
ATOM 697 N N . LEU A 1 86 ? 19.217 14.173 1.941 1.00 44.78 86 LEU A N 1
ATOM 698 C CA . LEU A 1 86 ? 18.144 14.984 2.511 1.00 44.78 86 LEU A CA 1
ATOM 699 C C . LEU A 1 86 ? 18.778 16.036 3.429 1.00 44.78 86 LEU A C 1
ATOM 701 O O . LEU A 1 86 ? 19.119 15.760 4.578 1.00 44.78 86 LEU A O 1
ATOM 705 N N . THR A 1 87 ? 19.010 17.235 2.897 1.00 40.28 87 THR A N 1
ATOM 706 C CA . THR A 1 87 ? 19.306 18.416 3.717 1.00 40.28 87 THR A CA 1
ATOM 707 C C . THR A 1 87 ? 18.036 18.843 4.445 1.00 40.28 87 THR A C 1
ATOM 709 O O . THR A 1 87 ? 17.017 19.080 3.798 1.00 40.28 87 THR A O 1
ATOM 712 N N . ALA A 1 88 ? 18.129 18.877 5.777 1.00 39.66 88 ALA A N 1
ATOM 713 C CA . ALA A 1 88 ? 17.106 19.368 6.698 1.00 39.66 88 ALA A CA 1
ATOM 714 C C . ALA A 1 88 ? 16.839 20.871 6.545 1.00 39.66 88 ALA A C 1
ATOM 716 O O . ALA A 1 88 ? 17.782 21.598 6.149 1.00 39.66 88 ALA A O 1
#

Foldseek 3Di:
DDPVLVVQLVVQCVVLVHDPVPSVVSSLLSVVCVVCVVQPVPDDSVCSVVDDQDPDPPDRDDWDDDPNHTDDDPVPPDPDDDPPPPDD

Secondary structure (DSSP, 8-state):
--HHHHHHHHHHHHHTT--TT-HHHHHHHHHHHHHHHHH-TT--SGGGGGS---SSTT-S----EETTEE---TTS------------

pLDDT: mean 73.99, std 17.27, range [34.62, 96.25]